Protein AF-A0A496TYU0-F1 (afdb_monomer_lite)

Secondary structure (DSSP, 8-state):
---PPP-S-EEEEEE--SHHHHHHHHHHHHHHTTS---TT-HHHH-B--BS-GGG-B--BHHHHS-PPPGGGEEEEEE-SS--

pLDDT: mean 94.99, std 5.66, range [61.81, 98.5]

Foldseek 3Di:
DDADADDAADEDEAEDPDPVVVCVVVVLVCVLVVNDDPPPDCQRPNWDDDDDPVVPDTDRNCVVHRDDDSNRYDYDYDYPDPD

Structure (mmCIF, N/CA/C/O backbone):
data_AF-A0A496TYU0-F1
#
_entry.id   AF-A0A496TYU0-F1
#
loop_
_atom_site.group_PDB
_atom_site.id
_atom_site.type_symbol
_atom_site.label_atom_id
_atom_site.label_alt_id
_atom_site.label_comp_id
_atom_site.label_asym_id
_atom_site.label_entity_id
_atom_site.label_seq_id
_atom_site.pdbx_PDB_ins_code
_atom_site.Cartn_x
_atom_site.Cartn_y
_atom_site.Cartn_z
_atom_site.occupancy
_atom_site.B_iso_or_equiv
_atom_site.auth_seq_id
_atom_site.auth_comp_id
_atom_site.auth_asym_id
_atom_site.auth_atom_id
_atom_site.pdbx_PDB_model_num
ATOM 1 N N . MET A 1 1 ? -25.305 10.810 1.840 1.00 66.50 1 MET A N 1
ATOM 2 C CA . MET A 1 1 ? -24.394 10.237 0.833 1.00 66.50 1 MET A CA 1
ATOM 3 C C . MET A 1 1 ? -23.841 8.966 1.438 1.00 66.50 1 MET A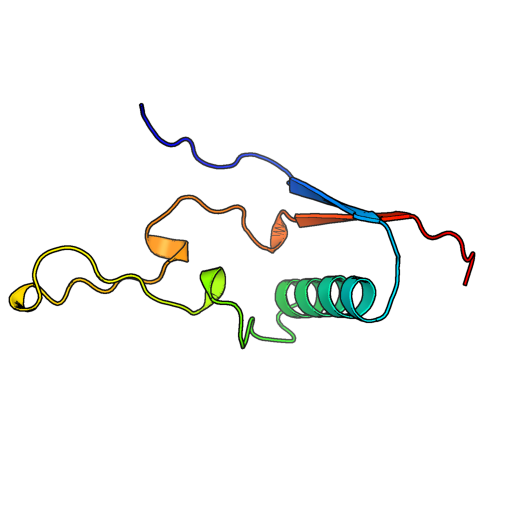 C 1
ATOM 5 O O . MET A 1 1 ? -23.227 9.041 2.493 1.00 66.50 1 MET A O 1
ATOM 9 N N . GLU A 1 2 ? -24.181 7.823 0.861 1.00 84.50 2 GLU A N 1
ATOM 10 C CA . GLU A 1 2 ? -23.721 6.515 1.328 1.00 84.50 2 GLU A CA 1
ATOM 11 C C . GLU A 1 2 ? -22.371 6.210 0.674 1.00 84.50 2 GLU A C 1
ATOM 13 O O . GLU A 1 2 ? -22.213 6.427 -0.530 1.00 84.50 2 GLU A O 1
ATOM 18 N N . ILE A 1 3 ? -21.382 5.795 1.467 1.00 87.81 3 ILE A N 1
ATOM 19 C CA . ILE A 1 3 ? -20.049 5.457 0.958 1.00 87.81 3 ILE A CA 1
ATOM 20 C C . ILE A 1 3 ? -20.133 4.040 0.393 1.00 87.81 3 ILE A C 1
ATOM 22 O O . ILE A 1 3 ? -20.385 3.103 1.144 1.00 87.81 3 ILE A O 1
ATOM 26 N N . GLN A 1 4 ? -19.954 3.908 -0.919 1.00 91.94 4 GLN A N 1
ATOM 27 C CA . GLN A 1 4 ? -20.048 2.629 -1.622 1.00 91.94 4 GLN A CA 1
ATOM 28 C C . GLN A 1 4 ? -18.799 1.772 -1.399 1.00 91.94 4 GLN A C 1
ATOM 30 O O . GLN A 1 4 ? -17.698 2.304 -1.220 1.00 91.94 4 GLN A O 1
ATOM 35 N N . GLU A 1 5 ? -18.972 0.451 -1.440 1.00 92.94 5 GLU A N 1
ATOM 36 C CA . GLU A 1 5 ? -17.845 -0.476 -1.427 1.00 92.94 5 GLU A CA 1
ATOM 37 C C . GLU A 1 5 ? -17.098 -0.474 -2.770 1.00 92.94 5 GLU A C 1
ATOM 39 O O . GLU A 1 5 ? -17.708 -0.281 -3.823 1.00 92.94 5 GLU A O 1
ATOM 44 N N . PRO A 1 6 ? -15.768 -0.666 -2.760 1.00 94.62 6 PRO A N 1
ATOM 45 C CA . PRO A 1 6 ? -15.006 -0.827 -3.986 1.00 94.62 6 PRO A CA 1
ATOM 46 C C . PRO A 1 6 ? -15.290 -2.195 -4.612 1.00 94.62 6 PRO A C 1
ATOM 48 O O . PRO A 1 6 ? -15.151 -3.230 -3.961 1.00 94.62 6 PRO A O 1
ATOM 51 N N . GLU A 1 7 ? -15.621 -2.194 -5.900 1.00 95.12 7 GLU A N 1
ATOM 52 C CA . GLU A 1 7 ? -15.888 -3.401 -6.681 1.00 95.12 7 GLU A CA 1
ATOM 53 C C . GLU A 1 7 ? -14.824 -3.609 -7.768 1.00 95.12 7 GLU A C 1
ATOM 55 O O . GLU A 1 7 ? -14.338 -2.660 -8.386 1.00 95.12 7 GLU A O 1
ATOM 60 N N . GLY A 1 8 ? -14.489 -4.872 -8.042 1.00 96.31 8 GLY A N 1
ATOM 61 C CA . GLY A 1 8 ? -13.572 -5.244 -9.120 1.00 96.31 8 GLY A CA 1
ATOM 62 C C . GLY A 1 8 ? -12.096 -4.942 -8.834 1.00 96.31 8 GLY A C 1
ATOM 63 O O . GLY A 1 8 ? -11.655 -4.910 -7.687 1.00 96.31 8 GLY A O 1
ATOM 64 N N . LYS A 1 9 ? -11.303 -4.789 -9.904 1.00 97.88 9 LYS A N 1
ATOM 65 C CA . LYS A 1 9 ? -9.861 -4.506 -9.822 1.00 97.88 9 LYS A CA 1
ATOM 66 C C . LYS A 1 9 ? -9.593 -3.005 -9.810 1.00 97.88 9 LYS A C 1
ATOM 68 O O . LYS A 1 9 ? -10.157 -2.266 -10.613 1.00 97.88 9 LYS A O 1
ATOM 73 N N . LEU A 1 10 ? -8.671 -2.576 -8.949 1.00 97.88 10 LEU A N 1
ATOM 74 C CA . LEU A 1 10 ? -8.218 -1.192 -8.859 1.00 97.88 10 LEU A CA 1
ATOM 75 C C . LEU A 1 10 ? -6.895 -1.023 -9.609 1.00 97.88 10 LEU A C 1
ATOM 77 O O . LEU A 1 10 ? -5.851 -1.511 -9.173 1.00 97.88 10 LEU A O 1
ATOM 81 N N . GLY A 1 11 ? -6.945 -0.309 -10.732 1.00 97.94 11 GLY A N 1
ATOM 82 C CA . GLY A 1 11 ? -5.760 0.055 -11.501 1.00 97.94 11 GLY A CA 1
ATOM 83 C C . GLY A 1 11 ? -4.928 1.129 -10.805 1.00 97.94 11 GLY A C 1
ATOM 84 O O . GLY A 1 11 ? -5.435 2.205 -10.494 1.00 97.94 11 GLY A O 1
ATOM 85 N N . VAL A 1 12 ? -3.641 0.854 -10.604 1.00 98.06 12 VAL A N 1
ATOM 86 C CA . VAL A 1 12 ? -2.656 1.802 -10.073 1.00 98.06 12 VAL A CA 1
ATOM 87 C C . VAL A 1 12 ? -1.611 2.063 -11.157 1.00 98.06 12 VAL A C 1
ATOM 89 O O . VAL A 1 12 ? -0.777 1.204 -11.436 1.00 98.06 12 VAL A O 1
ATOM 92 N N . MET A 1 13 ? -1.683 3.243 -11.780 1.00 97.81 13 MET A N 1
ATOM 93 C CA . MET A 1 13 ? -0.725 3.706 -12.790 1.00 97.81 13 MET A CA 1
ATOM 94 C C . MET A 1 13 ? 0.392 4.506 -12.113 1.00 97.81 13 MET A C 1
ATOM 96 O O . MET A 1 13 ? 0.131 5.547 -11.511 1.00 97.81 13 MET A O 1
ATOM 100 N N . LEU A 1 14 ? 1.629 4.029 -12.228 1.00 97.31 14 LEU A N 1
ATOM 101 C CA . LEU A 1 14 ? 2.812 4.634 -11.614 1.00 97.31 14 LEU A CA 1
ATOM 102 C C . LEU A 1 14 ? 3.706 5.275 -12.691 1.00 97.31 14 LEU A C 1
ATOM 104 O O . LEU A 1 14 ? 4.382 4.539 -13.413 1.00 97.31 14 LEU A O 1
ATOM 108 N N . PRO A 1 15 ? 3.732 6.614 -12.829 1.00 95.81 15 PRO A N 1
ATOM 109 C CA . PRO A 1 15 ? 4.700 7.290 -13.687 1.00 95.81 15 PRO A CA 1
ATOM 110 C C . PRO A 1 15 ? 6.076 7.312 -13.004 1.00 95.81 15 PRO A C 1
ATOM 112 O O . PRO A 1 15 ? 6.254 7.930 -11.955 1.00 95.81 15 PRO A O 1
ATOM 115 N N . GLY A 1 16 ? 7.035 6.624 -13.610 1.00 94.88 16 GLY A N 1
ATOM 116 C CA . GLY A 1 16 ? 8.362 6.319 -13.092 1.00 94.88 16 GLY A CA 1
ATOM 117 C C . GLY A 1 16 ? 8.395 4.956 -12.399 1.00 94.88 16 GLY A C 1
ATOM 118 O O . GLY A 1 16 ? 7.854 4.796 -11.302 1.00 94.88 16 GLY A O 1
ATOM 119 N N . LEU A 1 17 ? 9.091 3.990 -12.990 1.00 95.19 17 LEU A N 1
ATOM 120 C CA . LEU A 1 17 ? 9.453 2.688 -12.434 1.00 95.19 17 LEU A CA 1
ATOM 121 C C . LEU A 1 17 ? 10.778 2.766 -11.644 1.00 95.19 17 LEU A C 1
ATOM 123 O O . LEU A 1 17 ? 11.665 1.929 -11.752 1.00 95.19 17 LEU A O 1
ATOM 127 N N . GLY A 1 18 ? 10.904 3.772 -10.778 1.00 93.62 18 GLY A N 1
ATOM 128 C CA . GLY A 1 18 ? 12.070 3.935 -9.908 1.00 93.62 18 GLY A CA 1
ATOM 129 C C . GLY A 1 18 ? 12.021 3.086 -8.630 1.00 93.62 18 GLY A C 1
ATOM 130 O O . GLY A 1 18 ? 11.143 2.242 -8.428 1.00 93.62 18 GLY A O 1
ATOM 131 N N . ALA A 1 19 ? 12.938 3.371 -7.700 1.00 96.19 19 ALA A N 1
ATOM 132 C CA . ALA A 1 19 ? 13.092 2.635 -6.439 1.00 96.19 19 ALA A CA 1
ATOM 133 C C . ALA A 1 19 ? 11.799 2.537 -5.606 1.00 96.19 19 ALA A C 1
ATOM 135 O O . ALA A 1 19 ? 11.517 1.494 -5.018 1.00 96.19 19 ALA A O 1
ATOM 136 N N . VAL A 1 20 ? 10.994 3.603 -5.556 1.00 96.62 20 VAL A N 1
ATOM 137 C CA . VAL A 1 20 ? 9.736 3.609 -4.790 1.00 96.62 20 VAL A CA 1
ATOM 138 C C . VAL A 1 20 ? 8.680 2.741 -5.469 1.00 96.62 20 VAL A C 1
ATOM 140 O O . VAL A 1 20 ? 8.088 1.891 -4.811 1.00 96.62 20 VAL A O 1
ATOM 143 N N . SER A 1 21 ? 8.465 2.921 -6.773 1.00 97.00 21 SER A N 1
ATOM 144 C CA . SER A 1 21 ? 7.452 2.188 -7.538 1.00 97.00 21 SER A CA 1
ATOM 145 C C . SER A 1 21 ? 7.733 0.689 -7.555 1.00 97.00 21 SER A C 1
ATOM 147 O O . SER A 1 21 ? 6.853 -0.106 -7.227 1.00 97.00 21 SER A O 1
ATOM 149 N N . THR A 1 22 ? 8.975 0.295 -7.841 1.00 96.75 22 THR A N 1
ATOM 150 C CA . THR A 1 22 ? 9.394 -1.116 -7.839 1.00 96.75 22 THR A CA 1
ATOM 151 C C . THR A 1 22 ? 9.261 -1.750 -6.456 1.00 96.75 22 THR A C 1
ATOM 153 O O . THR A 1 22 ? 8.683 -2.830 -6.333 1.00 96.75 22 THR A O 1
ATOM 156 N N . THR A 1 23 ? 9.704 -1.065 -5.395 1.00 97.62 23 THR A N 1
ATOM 157 C CA . THR A 1 23 ? 9.572 -1.558 -4.011 1.00 97.62 23 THR A CA 1
ATOM 158 C C . THR A 1 23 ? 8.113 -1.652 -3.576 1.00 97.62 23 THR A C 1
ATOM 160 O O . THR A 1 23 ? 7.731 -2.606 -2.900 1.00 97.62 23 THR A O 1
ATOM 163 N N . PHE A 1 24 ? 7.278 -0.690 -3.970 1.00 97.81 24 PHE A N 1
ATOM 164 C CA . PHE A 1 24 ? 5.852 -0.708 -3.667 1.00 97.81 24 PHE A CA 1
ATOM 165 C C . PHE A 1 24 ? 5.156 -1.899 -4.335 1.00 97.81 24 PHE A C 1
ATOM 167 O O . PHE A 1 24 ? 4.478 -2.663 -3.646 1.00 97.81 24 PHE A O 1
ATOM 174 N N . ILE A 1 25 ? 5.389 -2.112 -5.636 1.00 98.06 25 ILE A N 1
ATOM 175 C CA . ILE A 1 25 ? 4.853 -3.264 -6.375 1.00 98.06 25 ILE A CA 1
ATOM 176 C C . ILE A 1 25 ? 5.339 -4.568 -5.732 1.00 98.06 25 ILE A C 1
ATOM 178 O O . ILE A 1 25 ? 4.524 -5.404 -5.347 1.00 98.06 25 ILE A O 1
ATOM 182 N N . ALA A 1 26 ? 6.653 -4.728 -5.545 1.00 98.12 26 ALA A N 1
ATOM 183 C CA . ALA A 1 26 ? 7.232 -5.938 -4.966 1.00 98.12 26 ALA A CA 1
ATOM 184 C C . ALA A 1 26 ? 6.701 -6.222 -3.551 1.00 98.12 26 ALA A C 1
ATOM 186 O O . ALA A 1 26 ? 6.381 -7.366 -3.227 1.00 98.12 26 ALA A O 1
ATOM 187 N N . GLY A 1 27 ? 6.563 -5.185 -2.720 1.00 98.19 27 GLY A N 1
ATOM 188 C CA . GLY A 1 27 ? 6.019 -5.292 -1.370 1.00 98.19 27 GLY A CA 1
ATOM 189 C C . GLY A 1 27 ? 4.564 -5.754 -1.366 1.00 98.19 27 GLY A C 1
ATOM 190 O O . GLY A 1 27 ? 4.220 -6.681 -0.632 1.00 98.19 27 GLY A O 1
ATOM 191 N N . VAL A 1 28 ? 3.717 -5.166 -2.218 1.00 98.25 28 VAL A N 1
ATOM 192 C CA . VAL A 1 28 ? 2.317 -5.593 -2.355 1.00 98.25 28 VAL A CA 1
ATOM 193 C C . VAL A 1 28 ? 2.229 -7.032 -2.862 1.00 98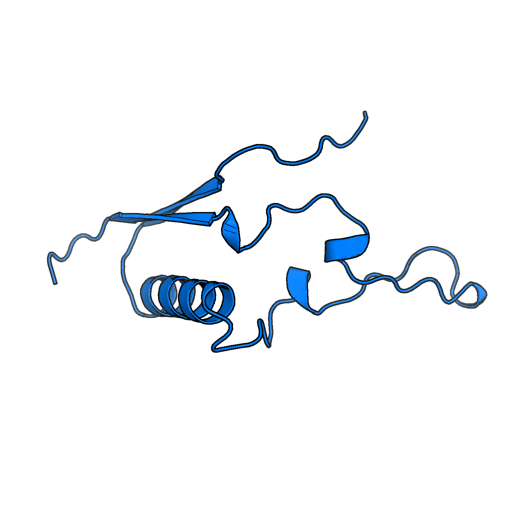.25 28 VAL A C 1
ATOM 195 O O . VAL A 1 28 ? 1.491 -7.829 -2.286 1.00 98.25 28 VAL A O 1
ATOM 198 N N . GLU A 1 29 ? 3.008 -7.407 -3.877 1.00 98.31 29 GLU A N 1
ATOM 199 C CA . GLU A 1 29 ? 3.010 -8.776 -4.407 1.00 98.31 29 GLU A CA 1
ATOM 200 C C . GLU A 1 29 ? 3.515 -9.808 -3.384 1.00 98.31 29 GLU A C 1
ATOM 202 O O . GLU A 1 29 ? 2.982 -10.916 -3.300 1.00 98.31 29 GLU A O 1
ATOM 207 N N . ALA A 1 30 ? 4.491 -9.452 -2.544 1.00 98.50 30 ALA A N 1
ATOM 208 C CA . ALA A 1 30 ? 4.930 -10.301 -1.437 1.00 98.50 30 ALA A CA 1
ATOM 209 C C . ALA A 1 30 ? 3.821 -10.502 -0.388 1.00 98.50 30 ALA A C 1
ATOM 211 O O . ALA A 1 30 ? 3.644 -11.617 0.109 1.00 98.50 30 ALA A O 1
ATOM 212 N N . ILE A 1 31 ? 3.047 -9.455 -0.080 1.00 98.25 31 ILE A N 1
ATOM 213 C CA . ILE A 1 31 ? 1.898 -9.540 0.837 1.00 98.25 31 ILE A CA 1
ATOM 214 C C . ILE A 1 31 ? 0.798 -10.426 0.242 1.00 98.25 31 ILE A C 1
ATOM 216 O O . ILE A 1 31 ? 0.332 -11.336 0.924 1.00 98.25 31 ILE A O 1
ATOM 220 N N . LYS A 1 32 ? 0.443 -10.234 -1.038 1.00 97.38 32 LYS A N 1
ATOM 221 C CA . LYS A 1 32 ? -0.550 -11.067 -1.748 1.00 97.38 32 LYS A CA 1
ATOM 222 C C . LYS A 1 32 ? -0.184 -12.552 -1.735 1.00 97.38 32 LYS A C 1
ATOM 224 O O . LYS A 1 32 ? -1.055 -13.407 -1.619 1.00 97.38 32 LYS A O 1
ATOM 229 N N . LYS A 1 33 ? 1.112 -12.868 -1.832 1.00 98.06 33 LYS A N 1
ATOM 230 C CA . LYS A 1 33 ? 1.639 -14.243 -1.771 1.00 98.06 33 LYS A CA 1
ATOM 231 C C . LYS A 1 33 ? 1.766 -14.796 -0.346 1.00 98.06 33 LYS A C 1
ATOM 233 O O . LYS A 1 33 ? 2.237 -15.916 -0.177 1.00 98.06 33 LYS A O 1
ATOM 238 N N . GLY A 1 34 ? 1.398 -14.028 0.681 1.00 97.19 34 GLY A N 1
ATOM 239 C CA . GLY A 1 34 ? 1.529 -14.426 2.084 1.00 97.19 34 GLY A CA 1
ATOM 240 C C . GLY A 1 34 ? 2.975 -14.489 2.590 1.00 97.19 34 GLY A C 1
ATOM 241 O O . GLY A 1 34 ? 3.226 -15.049 3.654 1.00 97.19 34 GLY A O 1
ATOM 242 N N . LEU A 1 35 ? 3.929 -13.918 1.849 1.00 98.38 35 LEU A N 1
ATOM 243 C CA . LEU A 1 35 ? 5.357 -13.929 2.189 1.00 98.38 35 LEU A CA 1
ATOM 244 C C . LEU A 1 35 ? 5.738 -12.793 3.147 1.00 98.38 35 LEU A C 1
ATOM 246 O O . LEU A 1 35 ? 6.780 -12.853 3.796 1.00 98.38 35 LEU A O 1
ATOM 250 N N . ALA A 1 36 ? 4.907 -11.754 3.236 1.00 97.56 36 ALA A N 1
ATOM 251 C CA . ALA A 1 36 ? 5.147 -10.584 4.069 1.00 97.56 36 ALA A CA 1
ATOM 252 C C . ALA A 1 36 ? 3.851 -10.059 4.700 1.00 97.56 36 ALA A C 1
ATOM 254 O O . ALA A 1 36 ? 2.743 -10.364 4.262 1.00 97.56 36 ALA A O 1
ATOM 255 N N . LYS A 1 37 ? 4.002 -9.227 5.735 1.00 97.50 37 LYS A N 1
ATOM 256 C CA . LYS A 1 37 ? 2.912 -8.438 6.324 1.00 97.50 37 LYS A CA 1
ATOM 257 C C . LYS A 1 37 ? 3.060 -6.969 5.906 1.00 97.50 37 LYS A C 1
ATOM 259 O O . LYS A 1 37 ? 4.190 -6.529 5.699 1.00 97.50 37 LYS A O 1
ATOM 264 N N . PRO A 1 38 ? 1.963 -6.192 5.832 1.00 96.88 38 PRO A N 1
ATOM 265 C CA . PRO A 1 38 ? 1.972 -4.792 5.393 1.00 96.88 38 PRO A CA 1
ATOM 266 C C . PRO A 1 38 ? 2.531 -3.820 6.453 1.00 96.88 38 PRO A C 1
ATOM 268 O O . PRO A 1 38 ? 1.896 -2.822 6.795 1.00 96.88 38 PRO A O 1
ATOM 271 N N . PHE A 1 39 ? 3.713 -4.109 7.004 1.00 96.81 39 PHE A N 1
ATOM 272 C CA . PHE A 1 39 ? 4.348 -3.283 8.030 1.00 96.81 39 PHE A CA 1
ATOM 273 C C . PHE A 1 39 ? 4.584 -1.853 7.539 1.00 96.81 39 PHE A C 1
ATOM 275 O O . PHE A 1 39 ? 4.996 -1.626 6.406 1.00 96.81 39 PHE A O 1
ATOM 282 N N . GLY A 1 40 ? 4.286 -0.882 8.405 1.00 95.69 40 GLY A N 1
ATOM 283 C CA . GLY A 1 40 ? 4.347 0.543 8.072 1.00 95.69 40 GLY A CA 1
ATOM 284 C C . GLY A 1 40 ? 3.131 1.075 7.303 1.00 95.69 40 GLY A C 1
ATOM 285 O O . GLY A 1 40 ? 2.962 2.288 7.215 1.00 95.69 40 GLY A O 1
ATOM 286 N N . SER A 1 41 ? 2.239 0.213 6.800 1.00 97.62 41 SER A N 1
ATOM 287 C CA . SER A 1 41 ? 1.022 0.664 6.123 1.00 97.62 41 SER A CA 1
ATOM 288 C C . SER A 1 41 ? -0.046 1.108 7.122 1.00 97.62 41 SER A C 1
ATOM 290 O O . SER A 1 41 ? -0.652 0.292 7.823 1.00 97.62 41 SER A O 1
ATOM 292 N N . LEU A 1 42 ? -0.321 2.415 7.153 1.00 97.81 42 LEU A N 1
ATOM 293 C CA . LEU A 1 42 ? -1.345 2.998 8.021 1.00 97.81 42 LEU A CA 1
ATOM 294 C C . LEU A 1 42 ? -2.735 2.417 7.738 1.00 97.81 42 LEU A C 1
ATOM 296 O O . LEU A 1 42 ? -3.453 2.079 8.671 1.00 97.81 42 LEU A O 1
ATOM 300 N N . THR A 1 43 ? -3.118 2.263 6.470 1.00 97.19 43 THR A N 1
ATOM 301 C CA . THR A 1 43 ? -4.462 1.773 6.125 1.00 97.19 43 THR A CA 1
ATOM 302 C C . THR A 1 43 ? -4.655 0.309 6.512 1.00 97.19 43 THR A C 1
ATOM 304 O O . THR A 1 43 ? -5.741 -0.071 6.942 1.00 97.19 43 THR A O 1
ATOM 307 N N . GLN A 1 44 ? -3.598 -0.503 6.421 1.00 97.44 44 GLN A N 1
ATOM 308 C CA . GLN A 1 44 ? -3.681 -1.948 6.641 1.00 97.44 44 GLN A CA 1
ATOM 309 C C . GLN A 1 44 ? -3.428 -2.370 8.093 1.00 97.44 44 GLN A C 1
ATOM 311 O O . GLN A 1 44 ? -3.926 -3.415 8.521 1.00 97.44 44 GLN A O 1
ATOM 316 N N . MET A 1 45 ? -2.647 -1.587 8.845 1.00 97.12 45 MET A N 1
ATOM 317 C CA . MET A 1 45 ? -2.224 -1.919 10.213 1.00 97.12 45 MET A CA 1
ATOM 318 C C . MET A 1 45 ? -2.576 -0.858 11.262 1.00 97.12 45 MET A C 1
ATOM 320 O O . MET A 1 45 ? -2.458 -1.127 12.455 1.00 97.12 45 MET A O 1
ATOM 324 N N . GLY A 1 46 ? -2.982 0.338 10.843 1.00 97.75 46 GLY A N 1
ATOM 325 C CA . GLY A 1 46 ? -3.357 1.424 11.738 1.00 97.75 46 GLY A CA 1
ATOM 326 C C . GLY A 1 46 ? -4.789 1.320 12.245 1.00 97.75 46 GLY A C 1
ATOM 327 O O . GLY A 1 46 ? -5.640 0.624 11.685 1.00 97.75 46 GLY A O 1
ATOM 328 N N . THR A 1 47 ? -5.060 2.077 13.303 1.00 97.56 47 THR A N 1
ATOM 329 C CA . THR A 1 47 ? -6.386 2.225 13.898 1.00 97.56 47 THR A CA 1
ATOM 330 C C . THR A 1 47 ? -6.850 3.676 13.841 1.00 97.56 47 THR A C 1
ATOM 332 O O . THR A 1 47 ? -6.043 4.603 13.748 1.00 97.56 47 THR A O 1
ATOM 335 N N . ILE A 1 48 ? -8.164 3.885 13.900 1.00 96.25 48 ILE A N 1
ATOM 336 C CA . ILE A 1 48 ? -8.781 5.212 13.974 1.00 96.25 48 ILE A CA 1
ATOM 337 C C . ILE A 1 48 ? -9.567 5.340 15.274 1.00 96.25 48 ILE A C 1
ATOM 339 O O . ILE A 1 48 ? -10.359 4.467 15.615 1.00 96.25 48 ILE A O 1
ATOM 343 N N . ARG A 1 49 ? -9.367 6.434 16.020 1.00 95.31 49 ARG A N 1
ATOM 344 C CA . ARG A 1 49 ? -10.165 6.703 17.224 1.00 95.31 49 ARG A CA 1
ATOM 345 C C . ARG A 1 49 ? -11.471 7.384 16.843 1.00 95.31 49 ARG A C 1
ATOM 347 O O . ARG A 1 49 ? -11.459 8.451 16.237 1.00 95.31 49 ARG A O 1
ATOM 354 N N . LEU A 1 50 ? -12.579 6.815 17.295 1.00 95.00 50 LEU A N 1
ATOM 355 C CA . LEU A 1 50 ? -13.922 7.345 17.091 1.00 95.00 50 LEU A CA 1
ATOM 356 C C . LEU A 1 50 ? -14.536 7.755 18.434 1.00 95.00 50 LEU A C 1
ATOM 358 O O . LEU A 1 50 ? -14.243 7.162 19.472 1.00 95.00 50 LEU A O 1
ATOM 362 N N . GLY A 1 51 ? -15.396 8.772 18.408 1.00 93.75 51 GLY A N 1
ATOM 363 C CA . GLY A 1 51 ? -16.134 9.221 19.590 1.00 93.75 51 GLY A CA 1
ATOM 364 C C . GLY A 1 51 ? -15.273 9.866 20.685 1.00 93.75 51 GLY A C 1
ATOM 365 O O . GLY A 1 51 ? -14.141 10.326 20.466 1.00 93.75 51 GLY A O 1
ATOM 366 N N . LYS A 1 52 ? -15.842 9.956 21.893 1.00 92.50 52 LYS A N 1
ATOM 367 C CA . LYS A 1 52 ? -15.177 10.578 23.049 1.00 92.50 52 LYS A CA 1
ATOM 368 C C . LYS A 1 52 ? -14.118 9.647 23.645 1.00 92.50 52 LYS A C 1
ATOM 370 O O . LYS A 1 52 ? -14.195 8.428 23.544 1.00 92.50 52 LYS A O 1
ATOM 375 N N . ARG A 1 53 ? -13.129 10.226 24.341 1.00 86.06 53 ARG A N 1
ATOM 376 C CA . ARG A 1 53 ? -12.024 9.473 24.977 1.00 86.06 53 ARG A CA 1
ATOM 377 C C . ARG A 1 53 ? -12.487 8.296 25.865 1.00 86.06 53 ARG A C 1
ATOM 379 O O . ARG A 1 53 ? -11.851 7.249 25.772 1.00 86.06 53 ARG A O 1
ATOM 386 N N . PRO A 1 54 ? -13.566 8.406 26.670 1.00 93.94 54 PRO A N 1
ATOM 387 C CA . PRO A 1 54 ? -14.018 7.299 27.518 1.00 93.94 54 PRO A CA 1
ATOM 388 C C . PRO A 1 54 ? -14.629 6.114 26.756 1.00 93.94 54 PRO A C 1
ATOM 390 O O . PRO A 1 54 ? -14.686 5.023 27.307 1.00 93.94 54 PRO A O 1
ATOM 393 N N . GLU A 1 55 ? -15.063 6.299 25.504 1.00 92.75 55 GLU A N 1
ATOM 394 C CA . GLU A 1 55 ? -15.746 5.256 24.719 1.00 92.75 55 GLU A CA 1
ATOM 395 C C . GLU A 1 55 ? -14.786 4.180 24.187 1.00 92.75 55 GLU A C 1
ATOM 397 O O . GLU A 1 55 ? -15.230 3.114 23.776 1.00 92.75 55 GLU A O 1
ATOM 402 N N . ARG A 1 56 ? -13.470 4.449 24.1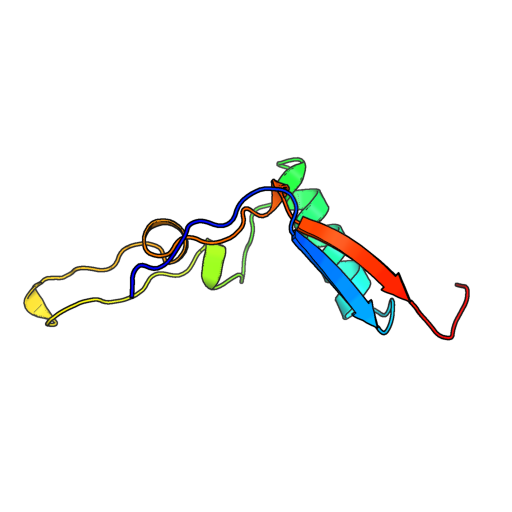83 1.00 91.31 56 ARG A N 1
ATOM 403 C CA . ARG A 1 56 ? -12.400 3.513 23.770 1.00 91.31 56 ARG A CA 1
ATOM 404 C C . ARG A 1 56 ? -12.645 2.821 22.414 1.00 91.31 56 ARG A C 1
ATOM 406 O O . ARG A 1 56 ? -12.158 1.717 22.186 1.00 91.31 56 ARG A O 1
ATOM 413 N N . ARG A 1 57 ? -13.346 3.480 21.485 1.00 96.00 57 ARG A N 1
ATOM 414 C CA . ARG A 1 57 ? -13.614 2.968 20.132 1.00 96.00 57 ARG A CA 1
ATOM 415 C C . ARG A 1 57 ? -12.422 3.227 19.214 1.00 96.00 57 ARG A C 1
ATOM 417 O O . ARG A 1 57 ? -12.223 4.355 18.763 1.00 96.00 57 ARG A O 1
ATOM 424 N N . VAL A 1 58 ? -11.624 2.189 18.969 1.00 96.44 58 VAL A N 1
ATOM 425 C CA . VAL A 1 58 ? -10.373 2.271 18.195 1.00 96.44 58 VAL A CA 1
ATOM 426 C C . VAL A 1 58 ? -10.264 1.099 17.197 1.00 96.44 58 VAL A C 1
ATOM 428 O O . VAL A 1 58 ? -9.391 0.247 17.357 1.00 96.44 58 VAL A O 1
ATOM 431 N N . PRO A 1 59 ? -11.183 0.972 16.215 1.00 97.00 59 PRO A N 1
ATOM 432 C CA . PRO A 1 59 ? -11.109 -0.084 15.202 1.00 97.00 59 PRO A CA 1
ATOM 433 C C . PRO A 1 59 ? -9.895 0.083 14.278 1.00 97.00 59 PRO A C 1
ATOM 435 O O . PRO A 1 59 ? -9.348 1.182 14.138 1.00 97.00 59 PRO A O 1
ATOM 438 N N . MET A 1 60 ? -9.514 -1.001 13.598 1.00 97.38 60 MET A N 1
ATOM 439 C CA . MET A 1 60 ? -8.579 -0.942 12.471 1.00 97.38 60 MET A CA 1
ATOM 440 C C . MET A 1 60 ? -9.186 -0.112 11.340 1.00 97.38 60 MET A C 1
ATOM 442 O O .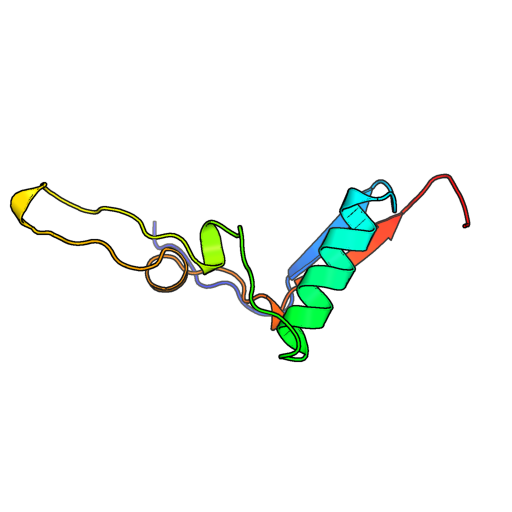 MET A 1 60 ? -10.383 -0.207 11.075 1.00 97.38 60 MET A O 1
ATOM 446 N N . ILE A 1 61 ? -8.363 0.674 10.644 1.00 97.31 61 ILE A N 1
ATOM 447 C CA . ILE A 1 61 ? -8.838 1.537 9.551 1.00 97.31 61 ILE A CA 1
ATOM 448 C C . ILE A 1 61 ? -9.508 0.701 8.454 1.00 97.31 61 ILE A C 1
ATOM 450 O O . ILE A 1 61 ? -10.639 0.994 8.075 1.00 97.31 61 ILE A O 1
ATOM 454 N N . LYS A 1 62 ? -8.855 -0.377 8.009 1.00 95.62 62 LYS A N 1
ATOM 455 C CA . LYS A 1 62 ? -9.387 -1.301 6.994 1.00 95.62 62 LYS A CA 1
ATOM 456 C C . LYS A 1 62 ? -10.689 -2.019 7.369 1.00 95.62 62 LYS A C 1
ATOM 458 O O . LYS A 1 62 ? -11.382 -2.476 6.474 1.00 95.62 62 LYS A O 1
ATOM 463 N N . ASP A 1 63 ? -11.007 -2.118 8.661 1.00 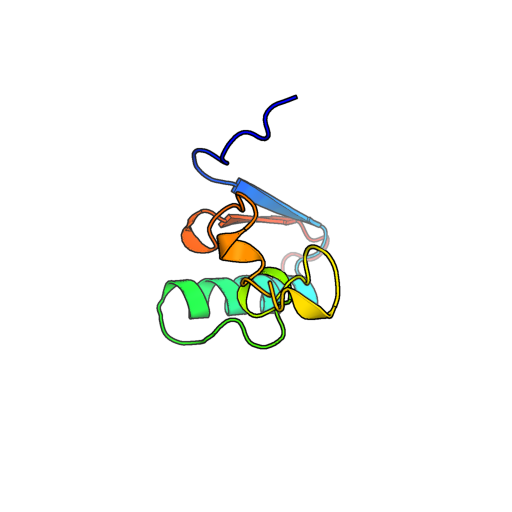94.94 63 ASP A N 1
ATOM 464 C CA . ASP A 1 63 ? -12.238 -2.762 9.137 1.00 94.94 63 ASP A CA 1
ATOM 465 C C . ASP A 1 63 ? -13.362 -1.729 9.347 1.00 94.94 63 ASP A C 1
ATOM 467 O O . ASP A 1 63 ? -14.502 -2.091 9.627 1.00 94.94 63 ASP A O 1
ATOM 471 N N . PHE A 1 64 ? -13.041 -0.431 9.266 1.00 94.56 64 PHE A N 1
ATOM 472 C CA . PHE A 1 64 ? -13.978 0.665 9.509 1.00 94.56 64 PHE A CA 1
ATOM 473 C C . PHE A 1 64 ? -14.456 1.352 8.225 1.00 94.56 64 PHE A C 1
ATOM 475 O O . PHE A 1 64 ? -15.609 1.773 8.159 1.00 94.56 64 PHE A O 1
ATOM 482 N N . VAL A 1 65 ? -13.583 1.497 7.225 1.00 93.56 65 VAL A N 1
ATOM 483 C CA . VAL A 1 65 ? -13.916 2.116 5.934 1.00 93.56 65 VAL A CA 1
ATOM 484 C C . VAL A 1 65 ? -13.783 1.109 4.793 1.00 93.56 65 VAL A C 1
ATOM 486 O O . VAL A 1 65 ? -12.866 0.287 4.827 1.00 93.56 65 VAL A O 1
ATOM 489 N N . PRO A 1 66 ? -14.648 1.185 3.766 1.00 94.56 66 PRO A N 1
ATOM 490 C CA . PRO A 1 66 ? -14.594 0.266 2.639 1.00 94.56 66 PRO A CA 1
ATOM 491 C C . PRO A 1 66 ? -13.395 0.604 1.742 1.00 94.56 66 PRO A C 1
ATOM 493 O O . PRO A 1 66 ? -13.443 1.512 0.913 1.00 94.56 66 PRO A O 1
ATOM 496 N N . LEU A 1 67 ? -12.283 -0.102 1.947 1.00 95.44 67 LEU A N 1
ATOM 497 C CA . LEU A 1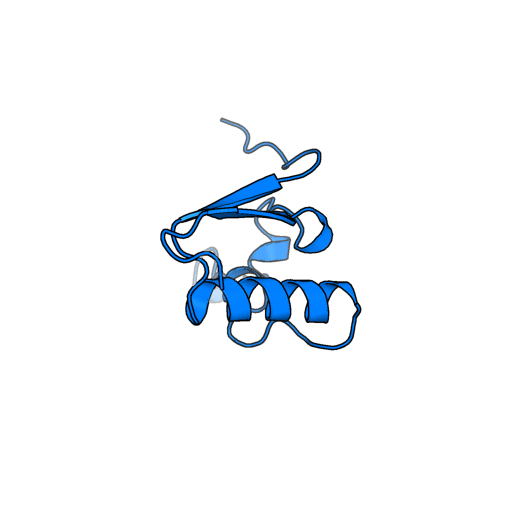 67 ? -11.055 0.052 1.166 1.00 95.44 67 LEU A CA 1
ATOM 498 C C . LEU A 1 67 ? -10.907 -1.079 0.156 1.00 95.44 67 LEU A C 1
ATOM 500 O O . LEU A 1 67 ? -11.252 -2.226 0.436 1.00 95.44 67 LEU A O 1
ATOM 504 N N . ALA A 1 68 ? -10.323 -0.759 -1.000 1.00 96.62 68 ALA A N 1
ATOM 505 C CA . ALA A 1 68 ? -9.926 -1.777 -1.958 1.00 96.62 68 ALA A CA 1
ATOM 506 C C . ALA A 1 68 ? -8.916 -2.717 -1.292 1.00 96.62 68 ALA A C 1
ATOM 508 O O . ALA A 1 68 ? -7.989 -2.276 -0.600 1.00 96.62 68 ALA A O 1
ATOM 509 N N . LYS A 1 69 ? -9.112 -4.017 -1.496 1.00 95.94 69 LYS A N 1
ATOM 510 C CA . LYS A 1 69 ? -8.212 -5.033 -0.964 1.00 95.94 69 LYS A CA 1
ATOM 511 C C . LYS A 1 69 ? -6.879 -4.971 -1.700 1.00 95.94 69 LYS A C 1
ATOM 513 O O . LYS A 1 69 ? -6.827 -4.627 -2.883 1.00 95.94 69 LYS A O 1
ATOM 518 N N . LEU A 1 70 ? -5.790 -5.332 -1.020 1.00 97.12 70 LEU A N 1
ATOM 519 C CA . LEU A 1 70 ? -4.472 -5.353 -1.660 1.00 97.12 70 LEU A CA 1
ATOM 520 C C . LEU A 1 70 ? -4.453 -6.328 -2.844 1.00 97.12 70 LEU A C 1
ATOM 522 O O . LEU A 1 70 ? -3.815 -6.045 -3.852 1.00 97.12 70 LEU A O 1
ATOM 526 N N . GLU A 1 71 ? -5.203 -7.426 -2.754 1.00 96.75 71 GLU A N 1
ATOM 527 C CA . GLU A 1 71 ? -5.380 -8.467 -3.775 1.00 96.75 71 GLU A CA 1
ATOM 528 C C . GLU A 1 71 ? -6.065 -7.958 -5.057 1.00 96.75 71 GLU A C 1
ATOM 530 O O . GLU A 1 71 ? -5.943 -8.570 -6.125 1.00 96.75 71 GLU A O 1
ATOM 535 N N . ASP A 1 72 ? -6.761 -6.826 -4.970 1.00 97.81 72 ASP A N 1
ATOM 536 C CA . ASP A 1 72 ? -7.465 -6.209 -6.091 1.00 97.81 72 ASP A CA 1
ATOM 537 C C . ASP A 1 72 ? -6.660 -5.112 -6.784 1.00 97.81 72 ASP A C 1
ATOM 539 O O . ASP A 1 72 ? -7.049 -4.667 -7.864 1.00 97.81 72 ASP A O 1
ATOM 543 N N . LEU A 1 73 ? -5.501 -4.736 -6.233 1.00 98.12 73 LEU A N 1
ATOM 544 C CA . LEU A 1 73 ? -4.582 -3.818 -6.895 1.00 98.12 73 LEU A CA 1
ATOM 545 C C . LEU A 1 73 ? -3.963 -4.478 -8.130 1.00 98.12 73 LEU A C 1
ATOM 547 O O . LEU A 1 73 ? -3.351 -5.546 -8.031 1.00 98.12 73 LEU A O 1
ATOM 551 N N . VAL A 1 74 ? -4.073 -3.817 -9.278 1.00 98.25 74 VAL A N 1
ATOM 552 C CA . VAL A 1 74 ? -3.359 -4.174 -10.509 1.00 98.25 74 VAL A CA 1
ATOM 553 C C . VAL A 1 74 ? -2.470 -3.011 -10.919 1.00 98.25 74 VAL A C 1
ATOM 555 O O . VAL A 1 74 ? -2.910 -1.863 -10.966 1.00 98.25 74 VAL A O 1
ATOM 558 N N . PHE A 1 75 ? -1.200 -3.305 -11.173 1.00 98.00 75 PHE A N 1
ATOM 559 C CA . PHE A 1 75 ? -0.189 -2.282 -11.404 1.00 98.00 75 PHE A CA 1
ATOM 560 C C . PHE A 1 75 ? 0.092 -2.122 -12.892 1.00 98.00 75 PHE A C 1
ATOM 562 O O . PHE A 1 75 ? 0.261 -3.101 -13.616 1.00 98.00 75 PHE A O 1
ATOM 569 N N . CYS A 1 76 ? 0.177 -0.869 -13.318 1.00 97.00 76 CYS A N 1
ATOM 570 C CA . CYS A 1 76 ? 0.780 -0.468 -14.576 1.00 97.00 76 CYS A CA 1
ATOM 571 C C . CYS A 1 76 ? 1.823 0.607 -14.263 1.00 97.00 76 CYS A C 1
ATOM 573 O O . CYS A 1 76 ? 1.690 1.352 -13.288 1.00 97.00 76 CYS A O 1
ATOM 575 N N . SER A 1 77 ? 2.867 0.694 -15.072 1.00 95.38 77 SER A N 1
ATOM 576 C CA . SER A 1 77 ? 3.878 1.728 -14.922 1.00 95.38 77 SER A CA 1
ATOM 577 C C . SER A 1 77 ? 4.389 2.162 -16.285 1.00 95.38 77 SER A C 1
ATOM 579 O O . SER A 1 77 ? 4.286 1.426 -17.265 1.00 95.38 77 SER A O 1
ATOM 581 N N . TRP A 1 78 ? 4.906 3.380 -16.328 1.00 94.75 78 TRP A N 1
ATOM 582 C CA . TRP A 1 78 ? 5.600 3.941 -17.473 1.00 94.75 78 TRP A CA 1
ATOM 583 C C . TRP A 1 78 ? 6.875 4.594 -16.965 1.00 94.75 78 TRP A C 1
ATOM 585 O O . TRP A 1 78 ? 6.814 5.305 -15.966 1.00 94.75 78 TRP A O 1
ATOM 595 N N . ASP A 1 79 ? 7.995 4.395 -17.641 1.00 95.12 79 ASP A N 1
ATOM 596 C CA . ASP A 1 79 ? 9.244 5.095 -17.354 1.00 95.12 79 ASP A CA 1
ATOM 597 C C . ASP A 1 79 ? 9.822 5.661 -18.661 1.00 95.12 79 ASP A C 1
ATOM 599 O O . ASP A 1 79 ? 9.459 5.227 -19.757 1.00 95.12 79 ASP A O 1
ATOM 603 N N . ILE A 1 80 ? 10.673 6.680 -18.537 1.00 94.44 80 ILE A N 1
ATOM 604 C CA . ILE A 1 80 ? 11.448 7.243 -19.649 1.00 94.44 80 ILE A CA 1
ATOM 605 C C . ILE A 1 80 ? 12.641 6.356 -20.016 1.00 94.44 80 ILE A C 1
ATOM 607 O O . ILE A 1 80 ? 13.205 6.514 -21.098 1.00 94.44 80 ILE A O 1
ATOM 611 N N . PHE A 1 81 ? 13.028 5.469 -19.103 1.00 89.81 81 PHE A N 1
ATOM 612 C CA . PHE A 1 81 ? 14.075 4.474 -19.265 1.00 89.81 81 PHE A CA 1
ATOM 613 C C . PHE A 1 81 ? 13.443 3.109 -19.584 1.00 89.81 81 PHE A C 1
ATOM 615 O O . PHE A 1 81 ? 12.338 2.810 -19.133 1.00 89.81 81 PHE A O 1
ATOM 622 N N . GLU A 1 82 ? 14.102 2.302 -20.417 1.00 84.25 82 GLU A N 1
ATOM 623 C CA . GLU A 1 82 ? 13.586 0.984 -20.841 1.00 84.25 82 GLU A CA 1
ATOM 624 C C . GLU A 1 82 ? 14.043 -0.158 -19.910 1.00 84.25 82 GLU A C 1
ATOM 626 O O . GLU A 1 82 ? 13.651 -1.311 -20.102 1.00 84.25 82 GLU A O 1
ATOM 631 N N . ASP A 1 83 ? 14.871 0.171 -18.921 1.00 61.81 83 ASP A N 1
ATOM 632 C CA . ASP A 1 83 ? 15.623 -0.713 -18.029 1.00 61.81 83 ASP A CA 1
ATOM 633 C C . ASP A 1 83 ? 15.069 -0.812 -16.596 1.00 61.81 83 ASP A C 1
ATOM 635 O O . ASP A 1 83 ? 14.677 0.220 -16.005 1.00 61.81 83 ASP A O 1
#

Sequence (83 aa):
MEIQEPEGKLGVMLPGLGAVSTTFIAGVEAIKKGLAKPFGSLTQMGTIRLGKRPERRVPMIKDFVPLAKLEDLVFCSWDIFED

Radius of gyration: 16.19 Å; chains: 1; bounding box: 40×25×48 Å